Protein AF-A0A1Y2VN57-F1 (afdb_monomer_lite)

Sequence (134 aa):
MVLEITPRNWYRDDYLISTEPLLIQIDAVNAALSSDLMWWAQGLPRDEMKKALHNSLCLGLYVLPKSTSQLAGQTSPAQVGLVRVVTDNVTFAYLTDVYILPEYQGKGLAWTYIASILVRRIGASVIREAFRSA

Secondary structure (DSSP, 8-state):
--------EEEETTEEEE--GGG--HHHHHHHHTSGGGTT-----HHHHHHHHHTSEEEEEEEPP-SHHHHTT-SSPEEEEEEEEEE-SSS-EEEEEEEE-GGGTTS---HHHHHHHHHTTS-TTGGGTTTS--

Radius of gyration: 14.72 Å; chains: 1; bounding box: 36×30×36 Å

Foldseek 3Di:
DFPPDDKDWDDDDQKIKIQPLVQDDLVVLQVCQCDPVNVVGHGDDSVVSNVQSRQWRKIWMFGHDPDPVSCVPDPHGDTFWMWTWRDPLEADIDIDSGDGHPVPPPPPPVPLVVVQVSCVSHDNPRNPPVPPPD

pLDDT: mean 79.86, std 17.35, range [30.84, 96.62]

Structure (mmCIF, N/CA/C/O backbone):
data_AF-A0A1Y2VN57-F1
#
_entry.id   AF-A0A1Y2VN57-F1
#
loop_
_atom_site.group_PDB
_atom_site.id
_atom_site.type_symbol
_atom_site.label_atom_id
_atom_site.label_alt_id
_atom_site.label_comp_id
_atom_site.label_asym_id
_atom_site.label_entity_id
_atom_site.label_seq_id
_atom_site.pdbx_PDB_ins_code
_atom_site.Cartn_x
_atom_site.Cartn_y
_atom_site.Cartn_z
_atom_site.occupancy
_atom_site.B_iso_or_equiv
_atom_site.auth_seq_id
_atom_site.auth_comp_id
_atom_site.auth_asym_id
_atom_site.auth_atom_id
_atom_site.pdbx_PDB_model_num
ATOM 1 N N . MET A 1 1 ? 16.002 10.175 -3.629 1.00 47.28 1 MET A N 1
ATOM 2 C CA . MET A 1 1 ? 15.442 10.248 -4.992 1.00 47.28 1 MET A CA 1
ATOM 3 C C . MET A 1 1 ? 13.946 10.050 -4.840 1.00 47.28 1 MET A C 1
ATOM 5 O O . MET A 1 1 ? 13.559 9.034 -4.282 1.00 47.28 1 MET A O 1
ATOM 9 N N . VAL A 1 2 ? 13.135 11.053 -5.169 1.00 52.59 2 VAL A N 1
ATOM 10 C CA . VAL A 1 2 ? 11.669 10.936 -5.135 1.00 52.59 2 VAL A CA 1
ATOM 11 C C . VAL A 1 2 ? 11.252 10.520 -6.538 1.00 52.59 2 VAL A C 1
ATOM 13 O O . VAL A 1 2 ? 11.704 11.130 -7.503 1.00 52.59 2 VAL A O 1
ATOM 16 N N . LEU A 1 3 ? 10.465 9.456 -6.663 1.00 57.12 3 LEU A N 1
ATOM 17 C CA . LEU A 1 3 ? 9.862 9.109 -7.943 1.00 57.12 3 LEU A CA 1
ATOM 18 C C . LEU A 1 3 ? 8.899 10.244 -8.320 1.00 57.12 3 LEU A C 1
ATOM 20 O O . LEU A 1 3 ? 7.913 10.459 -7.620 1.00 57.12 3 LEU A O 1
ATOM 24 N N . GLU A 1 4 ? 9.180 10.987 -9.392 1.00 61.72 4 GLU A N 1
ATOM 25 C CA . GLU A 1 4 ? 8.278 12.027 -9.908 1.00 61.72 4 GLU A CA 1
ATOM 26 C C . GLU A 1 4 ? 7.093 11.383 -10.640 1.00 61.72 4 GLU A C 1
ATOM 28 O O . GLU A 1 4 ? 6.958 11.426 -11.862 1.00 61.72 4 GLU A O 1
ATOM 33 N N . ILE A 1 5 ? 6.229 10.720 -9.876 1.00 67.56 5 ILE A N 1
ATOM 34 C CA . ILE A 1 5 ? 4.991 10.131 -10.371 1.00 67.56 5 ILE A CA 1
ATOM 35 C C . ILE A 1 5 ? 3.857 11.015 -9.877 1.00 67.56 5 ILE A C 1
ATOM 37 O O . ILE A 1 5 ? 3.624 11.116 -8.676 1.00 67.56 5 ILE A O 1
ATOM 41 N N . THR A 1 6 ? 3.127 11.645 -10.799 1.00 81.69 6 THR A N 1
ATOM 42 C CA . THR A 1 6 ? 1.885 12.340 -10.449 1.00 81.69 6 THR A CA 1
ATOM 43 C C . THR A 1 6 ? 0.910 11.332 -9.833 1.00 81.69 6 THR A C 1
ATOM 45 O O . THR A 1 6 ? 0.569 10.353 -10.514 1.00 81.69 6 THR A O 1
ATOM 48 N N . PRO A 1 7 ? 0.447 11.549 -8.588 1.00 86.56 7 PRO A N 1
ATOM 49 C CA . PRO A 1 7 ? -0.516 10.670 -7.943 1.00 86.56 7 PRO A CA 1
ATOM 50 C C . PRO A 1 7 ? -1.779 10.497 -8.788 1.00 86.56 7 PRO A C 1
ATOM 52 O O . PRO A 1 7 ? -2.250 11.429 -9.443 1.00 86.56 7 PRO A O 1
ATOM 55 N N . ARG A 1 8 ? -2.335 9.286 -8.781 1.00 87.50 8 ARG A N 1
ATOM 56 C CA . ARG A 1 8 ? -3.583 8.949 -9.465 1.00 87.50 8 ARG A CA 1
ATOM 57 C C . ARG A 1 8 ? -4.542 8.298 -8.491 1.00 87.50 8 ARG A C 1
ATOM 59 O O . ARG A 1 8 ? -4.139 7.450 -7.699 1.00 87.50 8 ARG A O 1
ATOM 66 N N . ASN A 1 9 ? -5.807 8.684 -8.613 1.00 90.12 9 ASN A N 1
ATOM 67 C CA . ASN A 1 9 ? -6.900 8.189 -7.794 1.00 90.12 9 ASN A CA 1
ATOM 68 C C . ASN A 1 9 ? -7.975 7.576 -8.689 1.00 90.12 9 ASN A C 1
ATOM 70 O O . ASN A 1 9 ? -8.349 8.159 -9.708 1.00 90.12 9 ASN A O 1
ATOM 74 N N . TRP A 1 10 ? -8.492 6.424 -8.278 1.00 88.69 10 TRP A N 1
ATOM 75 C CA . TRP A 1 10 ? -9.647 5.776 -8.886 1.00 88.69 10 TRP A CA 1
ATOM 76 C C . TRP A 1 10 ? -10.671 5.469 -7.807 1.00 88.69 10 TRP A C 1
ATOM 78 O O . TRP A 1 10 ? -10.326 4.978 -6.735 1.00 88.69 10 TRP A O 1
ATOM 88 N N . TYR A 1 11 ? -11.933 5.734 -8.118 1.00 87.44 11 TYR A N 1
ATOM 89 C CA . TYR A 1 11 ? -13.050 5.524 -7.211 1.00 87.44 11 TYR A CA 1
ATOM 90 C C . TYR A 1 11 ? -13.962 4.445 -7.772 1.00 87.44 11 TYR A C 1
ATOM 92 O O . TYR A 1 11 ? -14.249 4.431 -8.972 1.00 87.44 11 TYR A O 1
ATOM 100 N N . ARG A 1 12 ? -14.412 3.545 -6.903 1.00 83.62 12 ARG A N 1
ATOM 101 C CA . ARG A 1 12 ? -15.404 2.531 -7.246 1.00 83.62 12 ARG A CA 1
ATOM 102 C C . ARG A 1 12 ? -16.213 2.173 -6.015 1.00 83.62 12 ARG A C 1
ATOM 104 O O . ARG A 1 12 ? -15.641 1.702 -5.037 1.00 83.62 12 ARG A O 1
ATOM 111 N N . ASP A 1 13 ? -17.527 2.341 -6.106 1.00 87.06 13 ASP A N 1
ATOM 112 C CA . ASP A 1 13 ? -18.453 2.091 -5.003 1.00 87.06 13 ASP A CA 1
ATOM 113 C C . ASP A 1 13 ? -17.965 2.810 -3.728 1.00 87.06 13 ASP A C 1
ATOM 115 O O . ASP A 1 13 ? -17.767 4.024 -3.738 1.00 87.06 13 ASP A O 1
ATOM 119 N N . ASP A 1 14 ? -17.690 2.059 -2.663 1.00 90.81 14 ASP A N 1
ATOM 120 C CA . ASP A 1 14 ? -17.211 2.575 -1.379 1.00 90.81 14 ASP A CA 1
ATOM 121 C C . ASP A 1 14 ? -15.678 2.584 -1.249 1.00 90.81 14 ASP A C 1
ATOM 123 O O . ASP A 1 14 ? -15.150 2.622 -0.137 1.00 90.81 14 ASP A O 1
ATOM 127 N N . TYR A 1 15 ? -14.947 2.493 -2.361 1.00 90.88 15 TYR A N 1
ATOM 128 C CA . TYR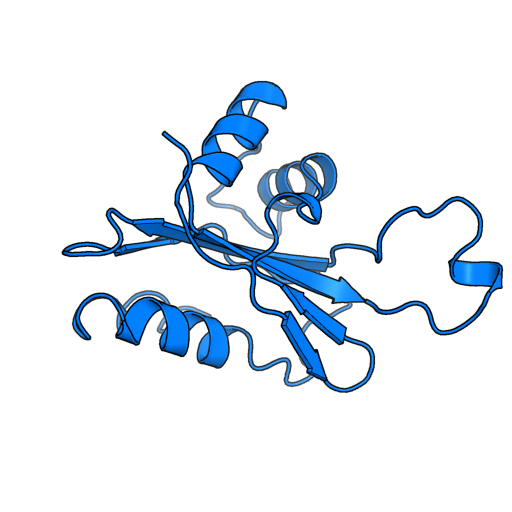 A 1 15 ? -13.501 2.293 -2.357 1.00 90.88 15 TYR A CA 1
ATOM 129 C C . TYR A 1 15 ? -12.745 3.365 -3.136 1.00 90.88 15 TYR A C 1
ATOM 131 O O . TYR A 1 15 ? -13.152 3.806 -4.214 1.00 90.88 15 TYR A O 1
ATOM 139 N N . LEU A 1 16 ? -11.581 3.723 -2.596 1.00 91.56 16 LEU A N 1
ATOM 140 C CA . LEU A 1 16 ? -10.560 4.531 -3.249 1.00 91.56 16 LEU A CA 1
ATOM 141 C C . LEU A 1 16 ? -9.326 3.667 -3.500 1.00 91.56 16 LEU A C 1
ATOM 143 O O . LEU A 1 16 ? -8.846 2.967 -2.613 1.00 91.56 16 LEU A O 1
ATOM 147 N N . ILE A 1 17 ? -8.779 3.773 -4.701 1.00 91.12 17 ILE A N 1
ATOM 148 C CA . ILE A 1 17 ? -7.465 3.258 -5.065 1.00 91.12 17 ILE A CA 1
ATOM 149 C C . ILE A 1 17 ? -6.582 4.459 -5.353 1.00 91.12 17 ILE A C 1
ATOM 151 O O . ILE A 1 17 ? -6.946 5.286 -6.187 1.00 91.12 17 ILE A O 1
ATOM 155 N N . SER A 1 18 ? -5.442 4.565 -4.678 1.00 91.12 18 SER A N 1
ATOM 156 C CA . SER A 1 18 ? -4.559 5.724 -4.812 1.00 91.12 18 SER A CA 1
ATOM 157 C C . SER A 1 18 ? -3.096 5.329 -4.931 1.00 91.12 18 SER A C 1
ATOM 159 O O . SER A 1 18 ? -2.645 4.411 -4.249 1.00 91.12 18 SER A O 1
ATOM 161 N N . THR A 1 19 ? -2.354 6.053 -5.770 1.00 90.88 19 THR A N 1
ATOM 162 C CA . THR A 1 19 ? -0.883 6.020 -5.792 1.00 90.88 19 THR A CA 1
ATOM 163 C C . THR A 1 19 ? -0.245 7.182 -5.033 1.00 90.88 19 THR A C 1
ATOM 165 O O . THR A 1 19 ? 0.933 7.450 -5.241 1.00 90.88 19 THR A O 1
ATOM 168 N N . GLU A 1 20 ? -1.007 7.923 -4.223 1.00 92.00 20 GLU A N 1
ATOM 169 C CA . GLU A 1 20 ? -0.493 9.004 -3.376 1.00 92.00 20 GLU A CA 1
ATOM 170 C C . GLU A 1 20 ? 0.360 8.417 -2.240 1.00 92.00 20 GLU A C 1
ATOM 172 O O . GLU A 1 20 ? -0.196 7.766 -1.347 1.00 92.00 20 GLU A O 1
ATOM 177 N N . PRO A 1 21 ? 1.690 8.640 -2.221 1.00 91.00 21 PRO A N 1
ATOM 178 C CA . PRO A 1 21 ? 2.544 8.091 -1.171 1.00 91.00 21 PRO A CA 1
ATOM 179 C C . PRO A 1 21 ? 2.144 8.561 0.231 1.00 91.00 21 PRO A C 1
ATOM 181 O O . PRO A 1 21 ? 2.321 7.817 1.194 1.00 91.00 21 PRO A O 1
ATOM 184 N N . LEU A 1 22 ? 1.572 9.767 0.356 1.00 92.25 22 LEU A N 1
ATOM 185 C CA . LEU A 1 22 ? 1.132 10.318 1.640 1.00 92.25 22 LEU A CA 1
ATOM 186 C C . LEU A 1 22 ? -0.093 9.608 2.235 1.00 92.25 22 LEU A C 1
ATOM 188 O O . LEU A 1 22 ? -0.324 9.728 3.437 1.00 92.25 22 LEU A O 1
ATOM 192 N N . LEU A 1 23 ? -0.866 8.866 1.436 1.00 94.38 23 LEU A N 1
ATOM 193 C CA . LEU A 1 23 ? -2.000 8.087 1.942 1.00 94.38 23 LEU A CA 1
ATOM 194 C C . LEU A 1 23 ? -1.584 6.710 2.475 1.00 94.38 23 LEU A C 1
ATOM 196 O O . LEU A 1 23 ? -2.400 6.034 3.100 1.00 94.38 23 LEU A O 1
ATOM 200 N N . ILE A 1 24 ? -0.358 6.245 2.224 1.00 95.81 24 ILE A N 1
ATOM 201 C CA . ILE A 1 24 ? 0.069 4.904 2.640 1.00 95.81 24 ILE A CA 1
ATOM 202 C C . ILE A 1 24 ? 0.246 4.848 4.165 1.00 95.81 24 ILE A C 1
ATOM 204 O O . ILE A 1 24 ? 1.053 5.568 4.756 1.00 95.81 24 ILE A O 1
ATOM 208 N N . GLN A 1 25 ? -0.486 3.942 4.810 1.00 96.31 25 GLN A N 1
ATOM 209 C CA . GLN A 1 25 ? -0.489 3.735 6.255 1.00 96.31 25 GLN A CA 1
ATOM 210 C C . GLN A 1 25 ? 0.547 2.666 6.625 1.00 96.31 25 GLN A C 1
ATOM 212 O O . GLN A 1 25 ? 0.272 1.468 6.599 1.00 96.31 25 GLN A O 1
ATOM 217 N N . ILE A 1 26 ? 1.758 3.110 6.979 1.00 96.62 26 ILE A N 1
ATOM 218 C CA . ILE A 1 26 ? 2.928 2.247 7.245 1.00 96.62 26 ILE A CA 1
ATOM 219 C C . ILE A 1 26 ? 2.614 1.138 8.262 1.00 96.62 26 ILE A C 1
ATOM 221 O O . ILE A 1 26 ? 2.996 -0.009 8.044 1.00 96.62 26 ILE A O 1
ATOM 225 N N . ASP A 1 27 ? 1.904 1.462 9.349 1.00 95.88 27 ASP A N 1
ATOM 226 C CA . ASP A 1 27 ? 1.545 0.476 10.379 1.00 95.88 27 ASP A CA 1
ATOM 227 C C . ASP A 1 27 ? 0.586 -0.588 9.851 1.00 95.88 27 ASP A C 1
ATOM 229 O O . ASP A 1 27 ? 0.773 -1.764 10.144 1.00 95.88 27 ASP A O 1
ATOM 233 N N . ALA A 1 28 ? -0.399 -0.199 9.035 1.00 95.56 28 ALA A N 1
ATOM 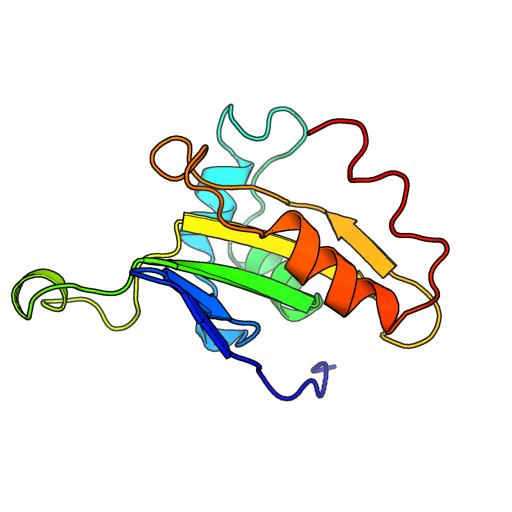234 C CA . ALA A 1 28 ? -1.347 -1.135 8.437 1.00 95.56 28 ALA A CA 1
ATOM 235 C C . ALA A 1 28 ? -0.639 -2.098 7.473 1.00 95.56 28 ALA A C 1
ATOM 237 O O . ALA A 1 28 ? -0.880 -3.303 7.506 1.00 95.56 28 ALA A O 1
ATOM 238 N N . VAL A 1 29 ? 0.296 -1.582 6.667 1.00 96.00 29 VAL A N 1
ATOM 239 C CA . VAL A 1 29 ? 1.123 -2.404 5.776 1.00 96.00 29 VAL A CA 1
ATOM 240 C C . VAL A 1 29 ? 1.994 -3.379 6.563 1.00 96.00 29 VAL A C 1
ATOM 242 O O . VAL A 1 29 ? 1.990 -4.568 6.263 1.00 96.00 29 VAL A O 1
ATOM 245 N N . ASN A 1 30 ? 2.709 -2.905 7.585 1.00 95.75 30 ASN A N 1
ATOM 246 C CA . ASN A 1 30 ? 3.541 -3.772 8.419 1.00 95.75 30 ASN A CA 1
ATOM 247 C C . ASN A 1 30 ? 2.713 -4.836 9.150 1.00 95.75 30 ASN A C 1
ATOM 249 O O . ASN A 1 30 ? 3.132 -5.987 9.216 1.00 95.75 30 ASN A O 1
ATOM 253 N N . ALA A 1 31 ? 1.538 -4.474 9.672 1.00 95.25 31 ALA A N 1
ATOM 254 C CA . ALA A 1 31 ? 0.638 -5.417 10.327 1.00 95.25 31 ALA A CA 1
ATOM 255 C C . ALA A 1 31 ? 0.174 -6.514 9.359 1.00 95.25 31 ALA A C 1
ATOM 257 O O . ALA A 1 31 ? 0.204 -7.688 9.716 1.00 95.25 31 ALA A O 1
ATOM 258 N N . ALA A 1 32 ? -0.186 -6.153 8.123 1.00 93.12 32 ALA A N 1
ATOM 259 C CA . ALA A 1 32 ? -0.568 -7.121 7.101 1.00 93.12 32 ALA A CA 1
ATOM 260 C C . ALA A 1 32 ? 0.597 -8.047 6.708 1.00 93.12 32 ALA A C 1
ATOM 262 O O . ALA A 1 32 ? 0.409 -9.259 6.625 1.00 93.12 32 ALA A O 1
ATOM 263 N N . LEU A 1 33 ? 1.803 -7.503 6.515 1.00 91.38 33 LEU A N 1
ATOM 264 C CA . LEU A 1 33 ? 2.995 -8.282 6.149 1.00 91.38 33 LEU A CA 1
ATOM 265 C C . LEU A 1 33 ? 3.502 -9.199 7.264 1.00 91.38 33 LEU A C 1
ATOM 267 O O . LEU A 1 33 ? 4.165 -10.184 6.970 1.00 91.38 33 LEU A O 1
ATOM 271 N N . SER A 1 34 ? 3.199 -8.885 8.522 1.00 92.62 34 SER A N 1
ATOM 272 C CA . SER A 1 34 ? 3.492 -9.747 9.674 1.00 92.62 34 SER A CA 1
ATOM 273 C C . SER A 1 34 ? 2.348 -10.704 10.025 1.00 92.62 34 SER A C 1
ATOM 275 O O . SER A 1 34 ? 2.458 -11.432 11.009 1.00 92.62 34 SER A O 1
ATOM 277 N N . SER A 1 35 ? 1.236 -10.672 9.288 1.00 90.75 35 SER A N 1
ATOM 278 C CA . SER A 1 35 ? 0.085 -11.544 9.535 1.00 90.75 35 SER A CA 1
ATOM 279 C C . SER A 1 35 ? 0.187 -12.856 8.758 1.00 90.75 35 SER A C 1
ATOM 281 O O . SER A 1 35 ? 0.862 -12.932 7.731 1.00 90.75 35 SER A O 1
ATOM 283 N N . ASP A 1 36 ? -0.581 -13.860 9.184 1.00 86.88 36 ASP A N 1
ATOM 284 C CA . ASP A 1 36 ? -0.660 -15.166 8.514 1.00 86.88 36 ASP A CA 1
ATOM 285 C C . ASP A 1 36 ? -1.153 -15.079 7.055 1.00 86.88 36 ASP A C 1
ATOM 287 O O . ASP A 1 36 ? -0.922 -15.995 6.265 1.00 86.88 36 ASP A O 1
ATOM 291 N N . LEU A 1 37 ? -1.796 -13.966 6.667 1.00 76.88 37 LEU A N 1
ATOM 292 C CA . LEU A 1 37 ? -2.192 -13.689 5.280 1.00 76.88 37 LEU A CA 1
ATOM 293 C C . LEU A 1 37 ? -0.982 -13.678 4.335 1.00 76.88 37 LEU A C 1
ATOM 295 O O . LEU A 1 37 ? -1.095 -14.064 3.174 1.00 76.88 37 LEU A O 1
ATOM 299 N N . MET A 1 38 ? 0.165 -13.228 4.840 1.00 79.50 38 MET A N 1
ATOM 300 C CA . MET A 1 38 ? 1.400 -13.050 4.092 1.00 79.50 38 MET A CA 1
ATOM 301 C C . MET A 1 38 ? 2.459 -14.010 4.627 1.00 79.50 38 MET A C 1
ATOM 303 O O . MET A 1 38 ? 3.528 -13.587 5.046 1.00 79.50 38 MET A O 1
ATOM 307 N N . TRP A 1 39 ? 2.178 -15.316 4.603 1.00 73.88 39 TRP A N 1
ATOM 308 C CA . TRP A 1 39 ? 3.057 -16.350 5.175 1.00 73.88 39 TRP A CA 1
ATOM 309 C C . TRP A 1 39 ? 4.504 -16.336 4.641 1.00 73.88 39 TRP A C 1
ATOM 311 O O . TRP A 1 39 ? 5.403 -16.882 5.277 1.00 73.88 39 TRP A O 1
ATOM 321 N N . TRP A 1 40 ? 4.742 -15.722 3.478 1.00 72.06 40 TRP A N 1
ATOM 322 C CA . TRP A 1 40 ? 6.066 -15.547 2.868 1.00 72.06 40 TRP A CA 1
ATOM 323 C C . TRP A 1 40 ? 6.745 -14.208 3.199 1.00 72.06 40 TRP A C 1
ATOM 325 O O . TRP A 1 40 ? 7.871 -13.975 2.757 1.00 72.06 40 TRP A O 1
ATOM 335 N N . ALA A 1 41 ? 6.073 -13.307 3.913 1.00 81.81 41 ALA A N 1
ATOM 336 C CA . ALA A 1 41 ? 6.579 -11.990 4.267 1.00 81.81 41 ALA A CA 1
ATOM 337 C C . ALA A 1 41 ? 6.772 -11.856 5.781 1.00 81.81 41 ALA A C 1
ATOM 339 O O . ALA A 1 41 ? 6.258 -12.630 6.584 1.00 81.81 41 ALA A O 1
ATOM 340 N N . GLN A 1 42 ? 7.547 -10.846 6.160 1.00 88.00 42 GLN A N 1
ATOM 341 C CA . GLN A 1 42 ? 7.630 -10.356 7.526 1.00 88.00 42 GLN A CA 1
ATOM 342 C C . GLN A 1 42 ? 7.650 -8.833 7.477 1.00 88.00 42 GLN A C 1
ATOM 344 O O . GLN A 1 42 ? 8.231 -8.241 6.561 1.00 88.00 42 GLN A O 1
ATOM 349 N N . GLY A 1 43 ? 7.012 -8.188 8.452 1.00 87.56 43 GLY A N 1
ATOM 350 C CA . GLY A 1 43 ? 7.123 -6.745 8.615 1.00 87.56 43 GLY A CA 1
ATOM 351 C C . GLY A 1 43 ? 8.572 -6.313 8.852 1.00 87.56 43 GLY A C 1
ATOM 352 O O . GLY A 1 43 ? 9.404 -7.069 9.351 1.00 87.56 43 GLY A O 1
ATOM 353 N N . LEU A 1 44 ? 8.862 -5.062 8.508 1.00 92.62 44 LEU A N 1
ATOM 354 C CA . LEU A 1 44 ? 10.167 -4.442 8.738 1.00 92.62 44 LEU A CA 1
ATOM 355 C C . LEU A 1 44 ? 10.081 -3.462 9.914 1.00 92.62 44 LEU A C 1
ATOM 357 O O . LEU A 1 44 ? 8.987 -2.976 10.230 1.00 92.62 44 LEU A O 1
ATOM 361 N N . PRO A 1 45 ? 11.212 -3.074 10.532 1.00 96.44 45 PRO A N 1
ATOM 362 C CA . PRO A 1 45 ? 11.249 -1.885 11.376 1.00 96.44 45 PRO A CA 1
ATOM 363 C C . PRO A 1 45 ? 10.559 -0.706 10.675 1.00 96.44 45 PRO A C 1
ATOM 365 O O . PRO A 1 45 ? 10.720 -0.504 9.470 1.00 96.44 45 PRO A O 1
ATOM 368 N N . ARG A 1 46 ? 9.767 0.076 11.416 1.00 95.19 46 ARG A N 1
ATOM 369 C CA . ARG A 1 46 ? 8.882 1.116 10.852 1.00 95.19 46 ARG A CA 1
ATOM 370 C C . ARG A 1 46 ? 9.590 2.045 9.860 1.00 95.19 46 ARG A C 1
ATOM 372 O O . ARG A 1 46 ? 9.046 2.333 8.795 1.00 95.19 46 ARG A O 1
ATOM 379 N N . ASP A 1 47 ? 10.799 2.488 10.189 1.00 96.56 47 ASP A N 1
ATOM 380 C CA . ASP A 1 47 ? 11.577 3.393 9.338 1.00 96.56 47 ASP A CA 1
ATOM 381 C C . ASP A 1 47 ? 12.095 2.724 8.060 1.00 96.56 47 ASP A C 1
ATOM 383 O O . ASP A 1 47 ? 12.226 3.379 7.025 1.00 96.56 47 ASP A O 1
ATOM 387 N N . GLU A 1 48 ? 12.368 1.421 8.099 1.00 96.31 48 GLU A N 1
ATOM 388 C CA . GLU A 1 48 ? 12.752 0.642 6.921 1.00 96.31 48 GLU A CA 1
ATOM 389 C C . GLU A 1 48 ? 11.552 0.390 6.015 1.00 96.31 48 GLU A C 1
ATOM 391 O O . GLU A 1 48 ? 11.649 0.623 4.811 1.00 96.31 48 GLU A O 1
ATOM 396 N N . MET A 1 49 ? 10.395 0.034 6.586 1.00 96.06 49 MET A N 1
ATOM 397 C CA . MET A 1 49 ? 9.147 -0.090 5.828 1.00 96.06 49 MET A CA 1
ATOM 398 C C . MET A 1 49 ? 8.789 1.233 5.145 1.00 96.06 49 MET A C 1
ATOM 400 O O . MET A 1 49 ? 8.493 1.270 3.952 1.00 96.06 49 MET A O 1
ATOM 404 N N . LYS A 1 50 ? 8.909 2.352 5.870 1.00 95.62 50 LYS A N 1
ATOM 405 C CA . LYS A 1 50 ? 8.717 3.693 5.309 1.00 95.62 50 LYS A CA 1
ATOM 406 C C . LYS A 1 50 ? 9.617 3.939 4.096 1.00 95.62 50 LYS A C 1
ATOM 408 O O . LYS A 1 50 ? 9.137 4.418 3.071 1.00 95.62 50 LYS A O 1
ATOM 413 N N . LYS A 1 51 ? 10.910 3.608 4.195 1.00 94.69 51 LYS A N 1
ATOM 414 C CA . LYS A 1 51 ? 11.868 3.744 3.083 1.00 94.69 51 LYS A CA 1
ATOM 415 C C . LYS A 1 51 ? 11.510 2.828 1.911 1.00 94.69 51 LYS A C 1
ATOM 417 O O . LYS A 1 51 ? 11.552 3.277 0.768 1.00 94.69 51 LYS A O 1
ATOM 422 N N . ALA A 1 52 ? 11.148 1.574 2.180 1.00 94.06 52 ALA A N 1
ATOM 423 C CA . ALA A 1 52 ? 10.779 0.602 1.154 1.00 94.06 52 ALA A CA 1
ATOM 424 C C . ALA A 1 52 ? 9.551 1.062 0.353 1.00 94.06 52 ALA A C 1
ATOM 426 O O . ALA A 1 52 ? 9.578 1.046 -0.879 1.00 94.06 52 ALA A O 1
ATOM 427 N N . LEU A 1 53 ? 8.512 1.535 1.046 1.00 94.38 53 LEU A N 1
ATOM 428 C CA . LEU A 1 53 ? 7.293 2.065 0.435 1.00 94.38 53 LEU A CA 1
ATOM 429 C C . LEU A 1 53 ? 7.563 3.351 -0.351 1.00 94.38 53 LEU A C 1
ATOM 431 O O . LEU A 1 53 ? 7.107 3.477 -1.481 1.00 94.38 53 LEU A O 1
ATOM 435 N N . HIS A 1 54 ? 8.358 4.270 0.204 1.00 92.19 54 HIS A N 1
ATOM 436 C CA . HIS A 1 54 ? 8.719 5.527 -0.460 1.00 92.19 54 HIS A CA 1
ATOM 437 C C . HIS A 1 54 ? 9.520 5.318 -1.758 1.00 92.19 54 HIS A C 1
ATOM 439 O O . HIS A 1 54 ? 9.388 6.092 -2.703 1.00 92.19 54 HIS A O 1
ATOM 445 N N . ASN A 1 55 ? 10.356 4.279 -1.819 1.00 91.50 55 ASN A N 1
ATOM 446 C CA . ASN A 1 55 ? 11.180 3.965 -2.992 1.00 91.50 55 ASN A CA 1
ATOM 447 C C . ASN A 1 55 ? 10.493 3.008 -3.983 1.00 91.50 55 ASN A C 1
ATOM 449 O O . ASN A 1 55 ? 11.150 2.471 -4.872 1.00 91.50 55 ASN A O 1
ATOM 453 N N . SER A 1 56 ? 9.191 2.767 -3.823 1.00 91.00 56 SER A N 1
ATOM 454 C CA . SER A 1 56 ? 8.399 1.887 -4.683 1.00 91.00 56 SER A CA 1
ATOM 455 C C . SER A 1 56 ? 7.159 2.619 -5.194 1.00 91.00 56 SER A C 1
ATOM 457 O O . SER A 1 56 ? 6.636 3.515 -4.534 1.00 91.00 56 SER A O 1
ATOM 459 N N . LEU A 1 57 ? 6.625 2.199 -6.339 1.00 89.94 57 LEU A N 1
ATOM 460 C CA . LEU A 1 57 ? 5.280 2.593 -6.740 1.00 89.94 57 LEU A CA 1
ATOM 461 C C . LEU A 1 57 ? 4.276 1.762 -5.936 1.00 89.94 57 LEU A C 1
ATOM 463 O O . LEU A 1 57 ? 4.147 0.557 -6.146 1.00 89.94 57 LEU A O 1
ATOM 467 N N . CYS A 1 58 ? 3.574 2.407 -5.012 1.00 91.75 58 CYS A N 1
ATOM 468 C CA . CYS A 1 58 ? 2.566 1.762 -4.181 1.00 91.75 58 CYS A CA 1
ATOM 469 C C . CYS A 1 58 ? 1.163 2.144 -4.646 1.00 91.75 58 CYS A C 1
ATOM 471 O O . CYS A 1 58 ? 0.906 3.303 -4.966 1.00 91.75 58 CYS A O 1
ATOM 473 N N . LEU A 1 59 ? 0.252 1.177 -4.643 1.00 91.56 59 LEU A N 1
ATOM 474 C CA . LEU A 1 59 ? -1.177 1.423 -4.720 1.00 91.56 59 LEU A CA 1
ATOM 475 C C . LEU A 1 59 ? -1.768 1.053 -3.369 1.00 91.56 59 LEU A C 1
ATOM 477 O O . LEU A 1 59 ? -1.685 -0.106 -2.965 1.00 91.56 59 LEU A O 1
ATOM 481 N N . GLY A 1 60 ? -2.378 2.016 -2.691 1.00 93.50 60 GLY A N 1
ATOM 482 C CA . GLY A 1 60 ? -3.205 1.759 -1.519 1.00 93.50 60 GLY A CA 1
ATOM 483 C C . GLY A 1 60 ? -4.664 1.556 -1.922 1.00 93.50 60 GLY A C 1
ATOM 484 O O . GLY A 1 60 ? -5.176 2.271 -2.788 1.00 93.50 60 GLY A O 1
ATOM 485 N N . LEU A 1 61 ? -5.321 0.575 -1.305 1.00 93.12 61 LEU A N 1
ATOM 486 C CA . LEU A 1 61 ? -6.770 0.387 -1.369 1.00 93.12 61 LEU A CA 1
ATOM 487 C C . LEU A 1 61 ? -7.379 0.883 -0.062 1.00 93.12 61 LEU A C 1
ATOM 489 O O . LEU A 1 61 ? -6.948 0.460 1.010 1.00 93.12 61 LEU A O 1
ATOM 493 N N . TYR A 1 62 ? -8.398 1.727 -0.153 1.00 94.06 62 TYR A N 1
ATOM 494 C CA . TYR A 1 62 ? -9.006 2.394 0.990 1.00 94.06 62 TYR A CA 1
ATOM 495 C C . TYR A 1 62 ? -10.521 2.261 0.981 1.00 94.06 62 TYR A C 1
ATOM 497 O O . TYR A 1 62 ? -11.141 2.290 -0.083 1.00 94.06 62 TYR A O 1
ATOM 505 N N . VAL A 1 63 ? -11.115 2.179 2.169 1.00 93.19 63 VAL A N 1
ATOM 506 C CA . VAL A 1 63 ? -12.570 2.260 2.359 1.00 93.19 63 VAL A CA 1
ATOM 507 C C . VAL A 1 63 ? -12.955 3.712 2.590 1.00 93.19 63 VAL A C 1
ATOM 509 O O . VAL A 1 63 ? -12.438 4.361 3.500 1.00 93.19 63 VAL A O 1
ATOM 512 N N . LEU A 1 64 ? -13.873 4.222 1.776 1.00 91.88 64 LEU A N 1
ATOM 513 C CA . LEU A 1 64 ? -14.401 5.565 1.936 1.00 91.88 64 LEU A CA 1
ATOM 514 C C . LEU A 1 64 ? -15.362 5.637 3.134 1.00 91.88 64 LEU A C 1
ATOM 516 O O . LEU A 1 64 ? -16.221 4.763 3.289 1.00 91.88 64 LEU A O 1
ATOM 520 N N . PRO A 1 65 ? -15.265 6.688 3.964 1.00 89.31 65 PRO A N 1
ATOM 521 C CA . PRO A 1 65 ? -16.219 6.935 5.037 1.00 89.31 65 PRO A CA 1
ATOM 522 C C . PRO A 1 65 ? -17.629 7.149 4.480 1.00 89.31 65 PRO A C 1
ATOM 524 O O . PRO A 1 65 ? -17.824 7.923 3.544 1.00 89.31 65 PRO A O 1
ATOM 527 N N . LYS A 1 66 ? -18.625 6.501 5.089 1.00 87.50 66 LYS A N 1
ATOM 528 C CA . LYS A 1 66 ? -20.044 6.613 4.701 1.00 87.50 66 LYS A CA 1
ATOM 529 C C . LYS A 1 66 ? -20.834 7.599 5.556 1.00 87.50 66 LYS A C 1
ATOM 531 O O . LYS A 1 66 ? -21.974 7.924 5.236 1.00 87.50 66 LYS A O 1
ATOM 536 N N . SER A 1 67 ? -20.255 8.054 6.664 1.00 86.12 67 SER A N 1
ATOM 537 C CA . SER A 1 67 ? -20.884 8.994 7.587 1.00 86.12 67 SER A CA 1
ATOM 538 C C . SER A 1 67 ? -19.851 9.890 8.263 1.00 86.12 67 SER A C 1
ATOM 540 O O . SER A 1 67 ? -18.674 9.551 8.387 1.00 86.12 67 SER A O 1
ATOM 542 N N . THR A 1 68 ? -20.314 11.026 8.779 1.00 82.12 68 THR A N 1
ATOM 543 C CA . THR A 1 68 ? -19.499 11.947 9.583 1.00 82.12 68 THR A CA 1
ATOM 544 C C . THR A 1 68 ? -18.986 11.313 10.874 1.00 82.12 68 THR A C 1
ATOM 546 O O . THR A 1 68 ? -17.881 11.624 11.306 1.00 82.12 68 THR A O 1
ATOM 549 N N . SER A 1 69 ? -19.734 10.377 11.464 1.00 84.38 69 SER A N 1
ATOM 550 C CA . SER A 1 69 ? -19.277 9.619 12.634 1.00 84.38 69 SER A CA 1
ATOM 551 C C . SER A 1 69 ? -18.069 8.729 12.334 1.00 84.38 69 SER A C 1
ATOM 553 O O . SER A 1 69 ? -17.219 8.567 13.201 1.00 84.38 69 SER A O 1
ATOM 555 N N . GLN A 1 70 ? -17.948 8.203 11.110 1.00 81.31 70 GLN A N 1
ATOM 556 C CA . GLN A 1 70 ? -16.778 7.422 10.688 1.00 81.31 70 GLN A CA 1
ATOM 557 C C . GLN A 1 70 ? -15.545 8.296 10.415 1.00 81.31 70 GLN A C 1
ATOM 559 O O . GLN A 1 70 ? -14.428 7.797 10.478 1.00 81.31 70 GLN A O 1
ATOM 564 N N . LEU A 1 71 ? -15.733 9.594 10.151 1.00 80.88 71 LEU A N 1
ATOM 565 C CA . LEU A 1 71 ? -14.640 10.559 9.976 1.00 80.88 71 LEU A CA 1
ATOM 566 C C . LEU A 1 71 ? -14.046 11.046 11.308 1.00 80.88 71 LEU A C 1
ATOM 568 O O . LEU A 1 71 ? -12.952 11.609 11.320 1.00 80.88 71 LEU A O 1
ATOM 572 N N . ALA A 1 72 ? -14.752 10.875 12.430 1.00 83.81 72 ALA A N 1
ATOM 573 C CA . ALA A 1 72 ? -14.320 11.407 13.717 1.00 83.81 72 ALA A CA 1
ATOM 574 C C . ALA A 1 72 ? -12.965 10.808 14.140 1.00 83.81 72 ALA A C 1
ATOM 576 O O . ALA A 1 72 ? -12.839 9.605 14.353 1.00 83.81 72 ALA A O 1
ATOM 577 N N . GLY A 1 73 ? -11.944 11.661 14.260 1.00 81.62 73 GLY A N 1
ATOM 578 C CA . GLY A 1 73 ? -10.584 11.251 14.625 1.00 81.62 73 GLY A CA 1
ATOM 579 C C . GLY A 1 73 ? -9.754 10.655 13.481 1.00 81.62 73 GLY A C 1
ATOM 580 O O . GLY A 1 73 ? -8.614 10.263 13.719 1.00 81.62 73 GLY A O 1
ATOM 581 N N . GLN A 1 74 ? -10.277 10.612 12.251 1.00 79.75 74 GLN A N 1
ATOM 582 C CA . GLN A 1 74 ? -9.550 10.127 11.078 1.00 79.75 74 GLN A CA 1
ATOM 583 C C . GLN A 1 74 ? -9.115 11.284 10.179 1.00 79.75 74 GLN A C 1
ATOM 585 O O . GLN A 1 74 ? -9.905 12.148 9.808 1.00 79.75 74 GLN A O 1
ATOM 590 N N . THR A 1 75 ? -7.842 11.284 9.793 1.00 83.88 75 THR A N 1
ATOM 591 C CA . THR A 1 75 ? -7.273 12.242 8.830 1.00 83.88 75 THR A CA 1
ATOM 592 C C . THR A 1 75 ? -7.228 11.689 7.405 1.00 83.88 75 THR A C 1
ATOM 594 O O . THR A 1 75 ? -7.007 12.439 6.458 1.00 83.88 75 THR A O 1
ATOM 597 N N . SER A 1 76 ? -7.430 10.378 7.243 1.00 88.69 76 SER A N 1
ATOM 598 C CA . SER A 1 76 ? -7.418 9.667 5.964 1.00 88.69 76 SER A CA 1
ATOM 5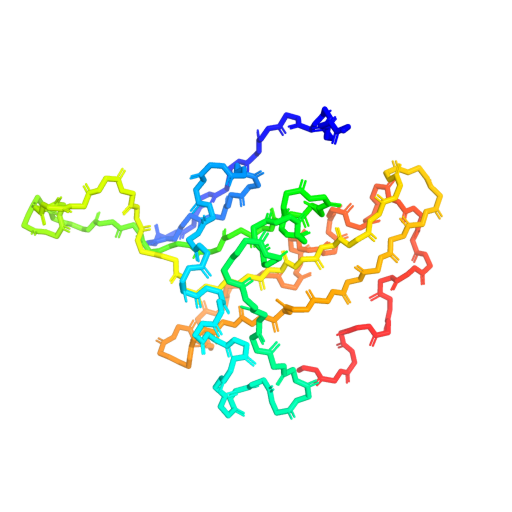99 C C . SER A 1 76 ? -8.339 8.439 6.028 1.00 88.69 76 SER A C 1
ATOM 601 O O . SER A 1 76 ? -8.574 7.927 7.127 1.00 88.69 76 SER A O 1
ATOM 603 N N . PRO A 1 77 ? -8.878 7.966 4.888 1.00 93.00 77 PRO A N 1
ATOM 604 C CA . PRO A 1 77 ? -9.670 6.738 4.846 1.00 93.00 77 PRO A CA 1
ATOM 605 C C . PRO A 1 77 ? -8.834 5.521 5.272 1.00 93.00 77 PRO A C 1
ATOM 607 O O . PRO A 1 77 ? -7.616 5.501 5.100 1.00 93.00 77 PRO A O 1
ATOM 610 N N . ALA A 1 78 ? -9.475 4.488 5.819 1.00 93.75 78 ALA A N 1
ATOM 611 C CA . ALA A 1 78 ? -8.777 3.296 6.304 1.00 93.75 78 ALA A CA 1
ATOM 612 C C . ALA A 1 78 ? -8.177 2.487 5.142 1.00 93.75 78 ALA A C 1
ATOM 614 O O . ALA A 1 78 ? -8.899 2.142 4.202 1.00 93.75 78 ALA A O 1
ATOM 615 N N . GLN A 1 79 ? -6.880 2.168 5.211 1.00 95.50 79 GLN A N 1
ATOM 616 C CA . GLN A 1 79 ? -6.225 1.305 4.230 1.00 95.50 79 GLN A CA 1
ATOM 617 C C . GLN A 1 79 ? -6.572 -0.166 4.495 1.00 95.50 79 GLN A C 1
ATOM 619 O O . GLN A 1 79 ? -6.442 -0.652 5.615 1.00 95.50 79 GLN A O 1
ATOM 624 N N . VAL A 1 80 ? -6.986 -0.883 3.451 1.00 94.44 80 VAL A N 1
ATOM 625 C CA . VAL A 1 80 ? -7.427 -2.290 3.516 1.00 94.44 80 VAL A CA 1
ATOM 626 C C . VAL A 1 80 ? -6.742 -3.194 2.489 1.00 94.44 80 VAL A C 1
ATOM 628 O O . VAL A 1 80 ? -7.075 -4.372 2.370 1.00 94.44 80 VAL A O 1
ATOM 631 N N . GLY A 1 81 ? -5.782 -2.661 1.735 1.00 92.38 81 GLY A N 1
ATOM 632 C CA . GLY A 1 81 ? -4.985 -3.426 0.783 1.0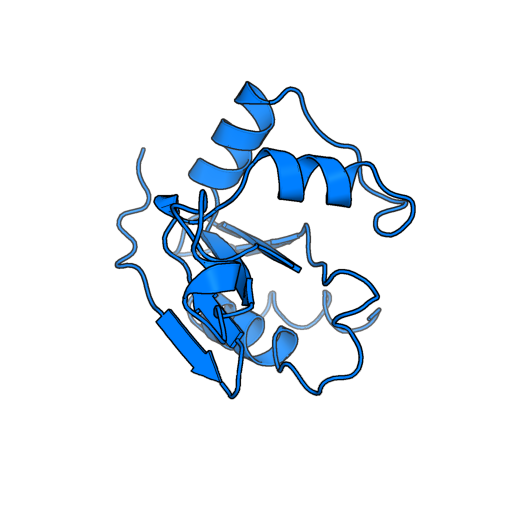0 92.38 81 GLY A CA 1
ATOM 633 C C . GLY A 1 81 ? -3.792 -2.645 0.242 1.00 92.38 81 GLY A C 1
ATOM 634 O O . GLY A 1 81 ? -3.705 -1.418 0.389 1.00 92.38 81 GLY A O 1
ATOM 635 N N . LEU A 1 82 ? -2.871 -3.374 -0.385 1.00 92.75 82 LEU A N 1
ATOM 636 C CA . LEU A 1 82 ? -1.667 -2.837 -1.013 1.00 92.75 82 LEU A CA 1
ATOM 637 C C . LEU A 1 82 ? -1.293 -3.643 -2.266 1.00 92.75 82 LEU A C 1
ATOM 639 O O . LEU A 1 82 ? -1.577 -4.834 -2.385 1.00 92.75 82 LEU A O 1
ATOM 643 N N . VAL A 1 83 ? -0.656 -2.957 -3.209 1.00 90.88 83 VAL A N 1
ATOM 644 C CA . VAL A 1 83 ? 0.224 -3.499 -4.240 1.00 90.88 83 VAL A CA 1
ATOM 645 C C . VAL A 1 83 ? 1.464 -2.633 -4.200 1.00 90.88 83 VAL A C 1
ATOM 647 O O . VAL A 1 83 ? 1.356 -1.407 -4.280 1.00 90.88 83 VAL A O 1
ATOM 650 N N . ARG A 1 84 ? 2.636 -3.257 -4.130 1.00 90.69 84 ARG A N 1
ATOM 651 C CA . ARG A 1 84 ? 3.909 -2.563 -4.267 1.00 90.69 84 ARG A CA 1
ATOM 652 C C . ARG A 1 84 ? 4.612 -3.003 -5.542 1.00 90.69 84 ARG A C 1
ATOM 654 O O . ARG A 1 84 ? 4.698 -4.187 -5.851 1.00 90.69 84 ARG A O 1
ATOM 661 N N . VAL A 1 85 ? 5.140 -2.040 -6.283 1.00 88.25 85 VAL A N 1
ATOM 662 C CA . VAL A 1 85 ? 5.948 -2.279 -7.477 1.00 88.25 85 VAL A CA 1
ATOM 663 C C . VAL A 1 85 ? 7.309 -1.627 -7.284 1.00 88.25 85 VAL A C 1
ATOM 665 O O . VAL A 1 85 ? 7.417 -0.405 -7.194 1.00 88.25 85 VAL A O 1
ATOM 668 N N . VAL A 1 86 ? 8.360 -2.442 -7.228 1.00 89.62 86 VAL A N 1
ATOM 669 C CA . VAL A 1 86 ? 9.747 -1.963 -7.264 1.00 89.62 86 VAL A CA 1
ATOM 670 C C . VAL A 1 86 ? 10.133 -1.790 -8.725 1.00 89.62 86 VAL A C 1
ATOM 672 O O . VAL A 1 86 ? 10.058 -2.743 -9.495 1.00 89.62 86 VAL A O 1
ATOM 675 N N . THR A 1 87 ? 10.495 -0.581 -9.139 1.00 85.38 87 THR A N 1
ATOM 676 C CA . THR A 1 87 ? 10.733 -0.281 -10.555 1.00 85.38 87 THR A CA 1
ATOM 677 C C . THR A 1 87 ? 11.697 0.886 -10.739 1.00 85.38 87 THR A C 1
ATOM 679 O O . THR A 1 87 ? 11.759 1.785 -9.902 1.00 85.38 87 THR A O 1
ATOM 682 N N . ASP A 1 88 ? 12.421 0.885 -11.858 1.00 83.94 88 ASP A N 1
ATOM 683 C CA . ASP A 1 88 ? 13.171 2.041 -12.366 1.00 83.94 88 ASP A CA 1
ATOM 684 C C . ASP A 1 88 ? 12.298 2.988 -13.221 1.00 83.94 88 ASP A C 1
ATOM 686 O O . ASP A 1 88 ? 12.773 4.020 -13.685 1.00 83.94 88 ASP A O 1
ATOM 690 N N . ASN A 1 89 ? 11.016 2.651 -13.408 1.00 75.81 89 ASN A N 1
ATOM 691 C CA . ASN A 1 89 ? 10.012 3.306 -14.254 1.00 75.81 89 ASN A CA 1
ATOM 692 C C . ASN A 1 89 ? 10.319 3.322 -15.757 1.00 75.81 89 ASN A C 1
ATOM 694 O O . ASN A 1 89 ? 9.621 4.006 -16.508 1.00 75.81 89 ASN A O 1
ATOM 698 N N . VAL A 1 90 ? 11.329 2.576 -16.207 1.00 76.94 90 VAL A N 1
ATOM 699 C CA . VAL A 1 90 ? 11.787 2.610 -17.600 1.00 76.94 90 VAL A CA 1
ATOM 700 C C . VAL A 1 90 ? 11.958 1.205 -18.163 1.00 76.94 90 VAL A C 1
ATOM 702 O O . VAL A 1 90 ? 11.375 0.900 -19.203 1.00 76.94 90 VAL A O 1
ATOM 705 N N . THR A 1 91 ? 12.721 0.338 -17.499 1.00 75.62 91 THR A N 1
ATOM 706 C CA . THR A 1 91 ? 13.136 -0.959 -18.057 1.00 75.62 91 THR A CA 1
ATOM 707 C C . THR A 1 91 ? 12.688 -2.164 -17.239 1.00 75.62 91 THR A C 1
ATOM 709 O O . THR A 1 91 ? 12.566 -3.255 -17.796 1.00 75.62 91 THR A O 1
ATOM 712 N N . PHE A 1 92 ? 12.407 -1.993 -15.947 1.00 77.25 92 PHE A N 1
ATOM 713 C CA . PHE A 1 92 ? 12.155 -3.108 -15.043 1.00 77.25 92 PHE A CA 1
ATOM 714 C C . PHE A 1 92 ? 11.060 -2.802 -14.029 1.00 77.25 92 PHE A C 1
ATOM 716 O O . PHE A 1 92 ? 10.999 -1.712 -13.467 1.00 77.25 92 PHE A O 1
ATOM 723 N N . ALA A 1 93 ? 10.236 -3.802 -13.733 1.00 79.94 93 ALA A N 1
ATOM 724 C CA . ALA A 1 93 ? 9.276 -3.772 -12.642 1.00 79.94 93 ALA A CA 1
ATOM 725 C C . ALA A 1 93 ? 9.294 -5.108 -11.896 1.00 79.94 93 ALA A C 1
ATOM 727 O O . ALA A 1 93 ? 9.479 -6.158 -12.503 1.00 79.94 93 ALA A O 1
ATOM 728 N N . TYR A 1 94 ? 9.043 -5.073 -10.593 1.00 80.38 94 TYR A N 1
ATOM 729 C CA . TYR A 1 94 ? 8.824 -6.247 -9.761 1.00 80.38 94 TYR A CA 1
ATOM 730 C C . TYR A 1 94 ? 7.604 -6.018 -8.876 1.00 80.38 94 TYR A C 1
ATOM 732 O O . TYR A 1 94 ? 7.593 -5.103 -8.051 1.00 80.38 94 TYR A O 1
ATOM 740 N N . LEU A 1 95 ? 6.565 -6.827 -9.087 1.00 84.06 95 LEU A N 1
ATOM 741 C CA . LEU A 1 95 ? 5.317 -6.779 -8.331 1.00 84.06 95 LEU A CA 1
ATOM 742 C C . LEU A 1 95 ? 5.466 -7.601 -7.045 1.00 84.06 95 LEU A C 1
ATOM 744 O O . LEU A 1 95 ? 5.806 -8.778 -7.107 1.00 84.06 95 LEU A O 1
ATOM 748 N N . THR A 1 96 ? 5.199 -6.988 -5.895 1.00 86.38 96 THR A N 1
ATOM 749 C CA . THR A 1 96 ? 5.344 -7.607 -4.571 1.00 86.38 96 THR A CA 1
ATOM 750 C C . THR A 1 96 ? 4.337 -7.029 -3.577 1.00 86.38 96 THR A C 1
ATOM 752 O O . THR A 1 96 ? 3.676 -6.026 -3.849 1.00 86.38 96 THR A O 1
ATOM 755 N N . ASP A 1 97 ? 4.225 -7.669 -2.413 1.00 87.06 97 ASP A N 1
ATOM 756 C CA . ASP A 1 97 ? 3.465 -7.189 -1.249 1.00 87.06 97 ASP A CA 1
ATOM 757 C C . ASP A 1 97 ? 1.995 -6.893 -1.589 1.00 87.06 97 ASP A C 1
ATOM 759 O O . ASP A 1 97 ? 1.412 -5.890 -1.174 1.00 87.06 97 ASP A O 1
ATOM 763 N N . VAL A 1 98 ? 1.421 -7.777 -2.412 1.00 86.75 98 VAL A N 1
ATOM 764 C CA . VAL A 1 98 ? 0.045 -7.702 -2.896 1.00 86.75 98 VAL A CA 1
ATOM 765 C C . VAL A 1 98 ? -0.876 -8.357 -1.882 1.00 86.75 98 VAL A C 1
ATOM 767 O O . VAL A 1 98 ? -0.806 -9.567 -1.682 1.00 86.75 98 VAL A O 1
ATOM 770 N N . TYR A 1 99 ? -1.766 -7.576 -1.276 1.00 87.81 99 TYR A N 1
ATOM 771 C CA . TYR A 1 99 ? -2.770 -8.110 -0.364 1.00 87.81 99 TYR A CA 1
ATOM 772 C C . TYR A 1 99 ? -4.044 -7.263 -0.332 1.00 87.81 99 TYR A C 1
ATOM 774 O O . TYR A 1 99 ? -4.044 -6.067 -0.636 1.00 87.81 99 TYR A O 1
ATOM 782 N N . ILE A 1 100 ? -5.130 -7.904 0.093 1.00 89.62 100 ILE A N 1
ATOM 783 C CA . ILE A 1 100 ? -6.381 -7.281 0.527 1.00 89.62 100 ILE A CA 1
ATOM 784 C C . ILE A 1 100 ? -6.773 -7.979 1.827 1.00 89.62 100 ILE A C 1
ATOM 786 O O . ILE A 1 100 ? -6.713 -9.208 1.895 1.00 89.62 100 ILE A O 1
ATOM 790 N N . LEU A 1 101 ? -7.161 -7.217 2.848 1.00 91.06 101 LEU A N 1
ATOM 791 C CA . LEU A 1 101 ? -7.608 -7.786 4.118 1.00 91.06 101 LEU A CA 1
ATOM 792 C C . LEU A 1 101 ? -8.826 -8.714 3.905 1.00 91.06 101 LEU A C 1
ATOM 794 O O . LEU A 1 101 ? -9.688 -8.382 3.081 1.00 91.06 101 LEU A O 1
ATOM 798 N N . PRO A 1 102 ? -8.920 -9.860 4.609 1.00 89.38 102 PRO A N 1
ATOM 799 C CA . PRO A 1 102 ? -9.925 -10.897 4.344 1.00 89.38 102 PRO A CA 1
ATOM 800 C C . PRO A 1 102 ? -11.371 -10.390 4.259 1.00 89.38 102 PRO A C 1
ATOM 802 O O . PRO A 1 102 ? -12.124 -10.803 3.380 1.00 89.38 102 PRO A O 1
ATOM 805 N N . GLU A 1 103 ? -11.750 -9.419 5.093 1.00 90.62 103 GLU A N 1
ATOM 806 C CA . GLU A 1 103 ? -13.106 -8.851 5.166 1.00 90.62 103 GLU A CA 1
ATOM 807 C C . GLU A 1 103 ? -13.501 -8.055 3.904 1.00 90.62 103 GLU A C 1
ATOM 809 O O . GLU A 1 103 ? -14.666 -7.680 3.703 1.00 90.62 103 GLU A O 1
ATOM 814 N N . TYR A 1 104 ? -12.527 -7.769 3.039 1.00 88.56 104 TYR A N 1
ATOM 815 C CA . TYR A 1 104 ? -12.671 -6.972 1.823 1.00 88.56 104 TYR A CA 1
ATOM 816 C C . TYR A 1 104 ? -12.432 -7.780 0.539 1.00 88.56 104 TYR A C 1
ATOM 818 O O . TYR A 1 104 ? -12.606 -7.244 -0.557 1.00 88.56 104 TYR A O 1
ATOM 826 N N . GLN A 1 105 ? -12.093 -9.067 0.653 1.00 85.94 105 GLN A N 1
ATOM 827 C CA . GLN A 1 105 ? -11.911 -9.972 -0.484 1.00 85.94 105 GLN A CA 1
ATOM 828 C C . GLN A 1 105 ? -13.253 -10.396 -1.111 1.00 85.94 105 GLN A C 1
ATOM 830 O O . GLN A 1 105 ? -14.324 -10.199 -0.539 1.00 85.94 105 GLN A O 1
ATOM 835 N N . GLY A 1 106 ? -13.216 -10.941 -2.334 1.00 80.56 106 GLY A N 1
ATOM 836 C CA . GLY A 1 106 ? -14.407 -11.453 -3.036 1.00 80.56 106 GLY A CA 1
ATOM 837 C C . GLY A 1 106 ? -15.382 -10.388 -3.564 1.00 80.56 106 GLY A C 1
ATOM 838 O O . GLY A 1 106 ? -16.374 -10.724 -4.202 1.00 80.56 106 GLY A O 1
ATOM 839 N N . LYS A 1 107 ? -15.095 -9.095 -3.365 1.00 79.81 107 LYS A N 1
ATOM 840 C CA . LYS A 1 107 ? -15.971 -7.968 -3.748 1.00 79.81 107 LYS A CA 1
ATOM 841 C C . LYS A 1 107 ? -15.767 -7.465 -5.183 1.00 79.81 107 LYS A C 1
ATOM 843 O O . LYS A 1 107 ? -16.175 -6.360 -5.525 1.00 79.81 107 LYS A O 1
ATOM 848 N N . GLY A 1 108 ? -15.085 -8.239 -6.031 1.00 71.88 108 GLY A N 1
ATOM 849 C CA . GLY A 1 108 ? -14.806 -7.851 -7.420 1.00 71.88 108 GLY A CA 1
ATOM 850 C C . GLY A 1 108 ? -13.960 -6.578 -7.559 1.00 71.88 108 GLY A C 1
ATOM 851 O O . GLY A 1 108 ? -13.997 -5.927 -8.608 1.00 71.88 108 GLY A O 1
ATOM 852 N N . LEU A 1 109 ? -13.210 -6.209 -6.513 1.00 68.38 109 LEU A N 1
ATOM 853 C CA . LEU A 1 109 ? -12.239 -5.118 -6.530 1.00 68.38 109 LEU A CA 1
ATOM 854 C C . LEU A 1 109 ? -11.133 -5.533 -7.501 1.00 68.38 109 LEU A C 1
ATOM 856 O O . LEU A 1 109 ? -10.315 -6.390 -7.185 1.00 68.38 109 LEU A O 1
ATOM 860 N N . ALA A 1 110 ? -11.170 -4.994 -8.723 1.00 56.84 110 ALA A N 1
ATOM 861 C CA . ALA A 1 110 ? -10.307 -5.360 -9.850 1.00 56.84 110 ALA A CA 1
ATOM 862 C C . ALA A 1 110 ? -8.856 -4.864 -9.657 1.00 56.84 110 ALA A C 1
ATOM 864 O O . ALA A 1 110 ? -8.282 -4.187 -10.509 1.00 56.84 110 ALA A O 1
ATOM 865 N N . TRP A 1 111 ? -8.274 -5.191 -8.505 1.00 64.69 111 TRP A N 1
ATOM 866 C CA . TRP A 1 111 ? -6.963 -4.781 -8.016 1.00 64.69 111 TRP A CA 1
ATOM 867 C C . TRP A 1 111 ? -5.846 -5.288 -8.923 1.00 64.69 111 TRP A C 1
ATOM 869 O O . TRP A 1 111 ? -4.999 -4.531 -9.389 1.00 64.69 111 TRP A O 1
ATOM 879 N N . THR A 1 112 ? -5.964 -6.559 -9.288 1.00 55.38 112 THR A N 1
ATOM 880 C CA . THR A 1 112 ? -5.178 -7.289 -10.281 1.00 55.38 112 THR A CA 1
ATOM 881 C C . THR A 1 112 ? -5.126 -6.547 -11.623 1.00 55.38 112 THR A C 1
ATOM 883 O O . THR A 1 112 ? -4.064 -6.386 -12.224 1.00 55.38 112 THR A O 1
ATOM 886 N N . TYR A 1 113 ? -6.272 -6.024 -12.080 1.00 57.41 113 TYR A N 1
ATOM 887 C CA . TYR A 1 113 ? -6.384 -5.329 -13.364 1.00 57.41 113 TYR A CA 1
ATOM 888 C C . TYR A 1 113 ? -5.726 -3.945 -13.316 1.00 57.41 113 TYR A C 1
ATOM 890 O O . TYR A 1 113 ? -4.991 -3.583 -14.234 1.00 57.41 113 TYR A O 1
ATOM 898 N N . ILE A 1 114 ? -5.907 -3.196 -12.226 1.00 60.97 114 ILE A N 1
ATOM 899 C CA . ILE A 1 114 ? -5.298 -1.868 -12.047 1.00 60.97 114 ILE A CA 1
ATOM 900 C C . ILE A 1 114 ? -3.776 -1.973 -11.863 1.00 60.97 114 ILE A C 1
ATOM 902 O O . ILE A 1 114 ? -3.036 -1.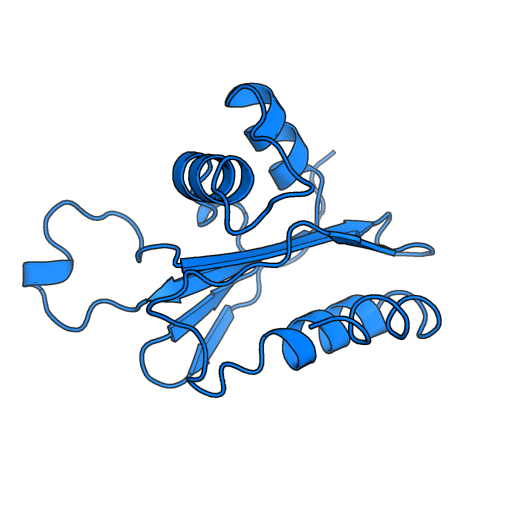232 -12.514 1.00 60.97 114 ILE A O 1
ATOM 906 N N . ALA A 1 115 ? -3.292 -2.950 -11.088 1.00 60.75 115 ALA A N 1
ATOM 907 C CA . ALA A 1 115 ? -1.868 -3.274 -11.006 1.00 60.75 115 ALA A CA 1
ATOM 908 C C . ALA A 1 115 ? -1.296 -3.623 -12.394 1.00 60.75 115 ALA A C 1
ATOM 910 O O . ALA A 1 115 ? -0.246 -3.110 -12.781 1.00 60.75 115 ALA A O 1
ATOM 911 N N . SER A 1 116 ? -2.026 -4.401 -13.205 1.00 55.06 116 SER A N 1
ATOM 912 C CA . SER A 1 116 ? -1.596 -4.737 -14.570 1.00 55.06 116 SER A CA 1
ATOM 913 C C . SER A 1 116 ? -1.514 -3.521 -15.510 1.00 55.06 116 SER A C 1
ATOM 915 O O . SER A 1 116 ? -0.632 -3.471 -16.365 1.00 55.06 116 SER A O 1
ATOM 917 N N . ILE A 1 117 ? -2.377 -2.507 -15.349 1.00 59.09 117 ILE A N 1
ATOM 918 C CA . ILE A 1 117 ? -2.323 -1.265 -16.143 1.00 59.09 117 ILE A CA 1
ATOM 919 C C . ILE A 1 117 ? -1.056 -0.464 -15.822 1.00 59.09 117 ILE A C 1
ATOM 921 O O . ILE A 1 117 ? -0.438 0.087 -16.733 1.00 59.09 117 ILE A O 1
ATOM 925 N N . LEU A 1 118 ? -0.646 -0.409 -14.553 1.00 58.31 118 LEU A N 1
ATOM 926 C CA . LEU A 1 118 ? 0.570 0.309 -14.163 1.00 58.31 118 LEU A CA 1
ATOM 927 C C . LEU A 1 118 ? 1.829 -0.402 -14.648 1.00 58.31 118 LEU A C 1
ATOM 929 O O . LEU A 1 118 ? 2.729 0.254 -15.167 1.00 58.31 118 LEU A O 1
ATOM 933 N N . VAL A 1 119 ? 1.859 -1.733 -14.582 1.00 54.12 119 VAL A N 1
ATOM 934 C CA . VAL A 1 119 ? 2.998 -2.497 -15.102 1.00 54.12 119 VAL A CA 1
ATOM 935 C C . VAL A 1 119 ? 3.042 -2.465 -16.638 1.00 54.12 119 VAL A C 1
ATOM 937 O O . VAL A 1 119 ? 4.123 -2.494 -17.206 1.00 54.12 119 VAL A O 1
ATOM 940 N N . ARG A 1 120 ? 1.920 -2.289 -17.359 1.00 50.44 120 ARG A N 1
ATOM 941 C CA . ARG A 1 120 ? 1.938 -2.146 -18.836 1.00 50.44 120 ARG A CA 1
ATOM 942 C C . ARG A 1 120 ? 2.735 -0.937 -19.333 1.00 50.44 120 ARG A C 1
ATOM 944 O O . ARG A 1 120 ? 3.138 -0.926 -20.493 1.00 50.44 120 ARG A O 1
ATOM 951 N N . ARG A 1 121 ? 2.969 0.065 -18.480 1.00 51.66 121 ARG A N 1
ATOM 952 C CA . ARG A 1 121 ? 3.839 1.210 -18.786 1.00 51.66 121 ARG A CA 1
ATOM 953 C C . ARG A 1 121 ? 5.328 0.838 -18.793 1.00 51.66 121 ARG A C 1
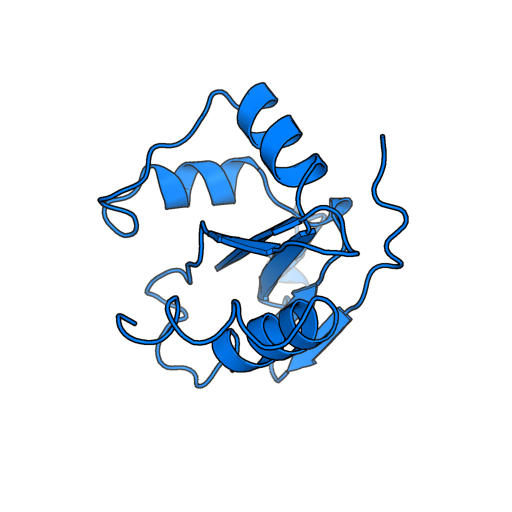ATOM 955 O O . ARG A 1 121 ? 6.113 1.551 -19.402 1.00 51.66 121 ARG A O 1
ATOM 962 N N . ILE A 1 122 ? 5.682 -0.285 -18.168 1.00 51.22 122 ILE A N 1
ATOM 963 C CA . ILE A 1 122 ? 7.031 -0.828 -18.015 1.00 51.22 122 ILE A CA 1
ATOM 964 C C . ILE A 1 122 ? 7.032 -2.207 -18.689 1.00 51.22 122 ILE A C 1
ATOM 966 O O . ILE A 1 122 ? 6.856 -3.205 -18.013 1.00 51.22 122 ILE A O 1
ATOM 970 N N . GLY A 1 123 ? 7.118 -2.265 -20.025 1.00 45.38 123 GLY A N 1
ATOM 971 C CA . GLY A 1 123 ? 7.326 -3.499 -20.812 1.00 45.38 123 GLY A CA 1
ATOM 972 C C . GLY A 1 123 ? 6.464 -4.736 -20.454 1.00 45.38 123 GLY A C 1
ATOM 973 O O . GLY A 1 123 ? 6.653 -5.401 -19.444 1.00 45.38 123 GLY A O 1
ATOM 974 N N . ALA A 1 124 ? 5.568 -5.158 -21.350 1.00 42.59 124 ALA A N 1
ATOM 975 C CA . ALA A 1 124 ? 4.548 -6.199 -21.116 1.00 42.59 124 ALA A CA 1
ATOM 976 C C . ALA A 1 124 ? 5.017 -7.633 -20.717 1.00 42.59 124 ALA A C 1
ATOM 978 O O . ALA A 1 124 ? 4.181 -8.535 -20.609 1.00 42.59 124 ALA A O 1
ATOM 979 N N . SER A 1 125 ? 6.311 -7.895 -20.521 1.00 43.25 125 SER A N 1
ATOM 980 C CA . SER A 1 125 ? 6.865 -9.214 -20.172 1.00 43.25 125 SER A CA 1
ATOM 981 C C . SER A 1 125 ? 6.741 -9.579 -18.685 1.00 43.25 125 SER A C 1
ATOM 983 O O . SER A 1 125 ? 6.605 -10.758 -18.380 1.00 43.25 125 SER A O 1
ATOM 985 N N . VAL A 1 126 ? 6.700 -8.606 -17.770 1.00 44.78 126 VAL A N 1
ATOM 986 C CA . VAL A 1 126 ? 6.777 -8.838 -16.308 1.00 44.78 126 VAL A CA 1
ATOM 987 C C . VAL A 1 126 ? 5.446 -9.305 -15.678 1.00 44.78 126 VAL A C 1
ATOM 989 O O . VAL A 1 126 ? 5.418 -9.948 -14.635 1.00 44.78 126 VAL A O 1
ATOM 992 N N . ILE A 1 127 ? 4.308 -9.025 -16.319 1.00 46.06 127 ILE A N 1
ATOM 993 C CA . ILE A 1 127 ? 2.966 -9.130 -15.701 1.00 46.06 127 ILE A CA 1
ATOM 994 C C . ILE A 1 127 ? 2.462 -10.573 -15.536 1.00 46.06 127 ILE A C 1
ATOM 996 O O . ILE A 1 127 ? 1.587 -10.832 -14.714 1.00 46.06 127 ILE A O 1
ATOM 1000 N N . ARG A 1 128 ? 2.954 -11.528 -16.332 1.00 42.09 128 ARG A N 1
ATOM 1001 C CA . ARG A 1 128 ? 2.281 -12.833 -16.498 1.00 42.09 128 ARG A CA 1
ATOM 1002 C C . ARG A 1 128 ? 2.482 -13.824 -15.352 1.00 42.09 128 ARG A C 1
ATOM 1004 O O . ARG A 1 128 ? 1.727 -14.789 -15.283 1.00 42.09 128 ARG A O 1
ATOM 1011 N N . GLU A 1 129 ? 3.458 -13.605 -14.480 1.00 40.09 129 GLU A N 1
ATOM 1012 C CA . GLU A 1 129 ? 3.865 -14.605 -13.484 1.00 40.09 129 GLU A CA 1
ATOM 1013 C C . GLU A 1 129 ? 3.211 -14.372 -12.114 1.00 40.09 129 GLU A C 1
ATOM 1015 O O . GLU A 1 129 ? 2.721 -15.312 -11.497 1.00 40.09 129 GLU A O 1
ATOM 1020 N N . ALA A 1 130 ? 3.058 -13.110 -11.701 1.00 39.50 130 ALA A N 1
ATOM 1021 C CA . ALA A 1 130 ? 2.502 -12.738 -10.396 1.00 39.50 130 ALA A CA 1
ATOM 1022 C C . ALA A 1 130 ? 0.989 -13.003 -10.227 1.00 39.50 130 ALA A C 1
ATOM 1024 O O . ALA A 1 130 ? 0.480 -12.963 -9.112 1.00 39.50 130 ALA A O 1
ATOM 1025 N N . PHE A 1 131 ? 0.259 -13.278 -11.313 1.00 41.59 131 PHE A N 1
ATOM 1026 C CA . PHE A 1 131 ? -1.195 -13.500 -11.290 1.00 41.59 131 PHE A CA 1
ATOM 1027 C C . PHE A 1 131 ? -1.617 -14.953 -11.540 1.00 41.59 131 PHE A C 1
ATOM 1029 O O . PHE A 1 131 ? -2.802 -15.219 -11.711 1.00 41.59 131 PHE A O 1
ATOM 1036 N N . ARG A 1 132 ? -0.672 -15.902 -11.583 1.00 36.25 132 ARG A N 1
ATOM 1037 C CA . ARG A 1 132 ? -0.989 -17.335 -11.732 1.00 36.25 132 ARG A CA 1
ATOM 1038 C C . ARG A 1 132 ? -1.256 -18.058 -10.407 1.00 36.25 132 ARG A C 1
ATOM 1040 O O . ARG A 1 132 ? -1.683 -19.205 -10.445 1.00 36.25 132 ARG A O 1
ATOM 1047 N N . SER A 1 133 ? -1.010 -17.415 -9.268 1.00 30.84 133 SER A N 1
ATOM 1048 C CA . SER A 1 133 ? -1.073 -18.035 -7.936 1.00 30.84 133 SER A CA 1
ATOM 1049 C C . SER A 1 133 ? -1.991 -17.309 -6.943 1.00 30.84 133 SER A C 1
ATOM 1051 O O . SER A 1 133 ? -1.855 -17.530 -5.743 1.00 30.84 133 SER A O 1
ATOM 1053 N N . ALA A 1 134 ? -2.892 -16.447 -7.425 1.00 36.44 134 ALA A N 1
ATOM 1054 C CA . ALA A 1 134 ? -3.929 -15.787 -6.626 1.00 36.44 134 ALA A CA 1
ATOM 1055 C C . ALA A 1 134 ? -5.323 -16.225 -7.084 1.00 36.44 134 ALA A C 1
ATOM 1057 O O . ALA A 1 134 ? -5.501 -16.381 -8.315 1.00 36.44 134 ALA A O 1
#